Protein AF-A0A971LZ49-F1 (afdb_monomer)

Mean predicted aligned error: 7.12 Å

Sequence (59 aa):
GQGFNVSDVINDVEREGYGILGMKERIELLGGEFNIESRLTWGTKITVTVNTYSLGPKG

Structure (mmCIF, N/CA/C/O backbone):
data_AF-A0A971LZ49-F1
#
_entry.id   AF-A0A971LZ49-F1
#
loop_
_atom_site.group_PDB
_atom_site.id
_atom_site.type_symbol
_atom_site.label_atom_id
_atom_site.label_alt_id
_atom_site.label_comp_id
_atom_site.label_asym_id
_atom_site.label_entity_id
_atom_site.label_seq_id
_atom_site.pdbx_PDB_ins_code
_atom_site.Cartn_x
_atom_site.Cartn_y
_atom_site.Cartn_z
_atom_site.occupancy
_atom_site.B_iso_or_equiv
_atom_site.auth_seq_id
_atom_site.auth_comp_id
_atom_site.auth_asym_id
_atom_site.auth_atom_id
_atom_site.pdbx_PDB_model_num
ATOM 1 N N . GLY A 1 1 ? 14.328 1.052 -5.542 1.00 75.38 1 GLY A N 1
ATOM 2 C CA . GLY A 1 1 ? 13.609 -0.120 -6.097 1.00 75.38 1 GLY A CA 1
ATOM 3 C C . GLY A 1 1 ? 13.167 0.201 -7.513 1.00 75.38 1 GLY A C 1
ATOM 4 O O . GLY A 1 1 ? 13.293 1.350 -7.897 1.00 75.38 1 GLY A O 1
ATOM 5 N N . GLN A 1 2 ? 12.657 -0.751 -8.298 1.00 88.62 2 GLN A N 1
ATOM 6 C CA . GLN A 1 2 ? 12.217 -0.443 -9.675 1.00 88.62 2 GLN A CA 1
ATOM 7 C C . GLN A 1 2 ? 10.786 0.111 -9.766 1.00 88.62 2 GLN A C 1
ATOM 9 O O . GLN A 1 2 ? 10.438 0.695 -10.783 1.00 88.62 2 GLN A O 1
ATOM 14 N N . GLY A 1 3 ? 9.971 -0.022 -8.714 1.00 90.81 3 GLY A N 1
ATOM 15 C CA . GLY A 1 3 ? 8.554 0.348 -8.772 1.00 90.81 3 GLY A CA 1
ATOM 16 C C . GLY A 1 3 ? 7.756 -0.528 -9.745 1.00 90.81 3 GLY A C 1
ATOM 17 O O . GLY A 1 3 ? 8.309 -1.383 -10.434 1.00 90.81 3 GLY A O 1
ATOM 18 N N . PHE A 1 4 ? 6.444 -0.343 -9.769 1.00 90.44 4 PHE A N 1
ATOM 19 C CA . PHE A 1 4 ? 5.515 -1.038 -10.656 1.00 90.44 4 PHE A CA 1
ATOM 20 C C . PHE A 1 4 ? 4.235 -0.214 -10.806 1.00 90.44 4 PHE A C 1
ATOM 22 O O . PHE A 1 4 ? 3.989 0.725 -10.049 1.00 90.44 4 PHE A O 1
ATOM 29 N N . ASN A 1 5 ? 3.405 -0.559 -11.782 1.00 89.69 5 ASN A N 1
ATOM 30 C CA . ASN A 1 5 ? 2.077 0.020 -11.879 1.00 89.69 5 ASN A CA 1
ATOM 31 C C . ASN A 1 5 ? 1.147 -0.669 -10.872 1.00 89.69 5 ASN A C 1
ATOM 33 O O . ASN A 1 5 ? 0.931 -1.877 -10.939 1.00 89.69 5 ASN A O 1
ATOM 37 N N . VAL A 1 6 ? 0.622 0.100 -9.919 1.00 87.06 6 VAL A N 1
ATOM 38 C CA . VAL A 1 6 ? -0.235 -0.414 -8.840 1.00 87.06 6 VAL A CA 1
ATOM 39 C C . VAL A 1 6 ? -1.481 -1.104 -9.396 1.00 87.06 6 VAL A C 1
ATOM 41 O O . VAL A 1 6 ? -1.862 -2.163 -8.900 1.00 87.06 6 VAL A O 1
ATOM 44 N N . SER A 1 7 ? -2.095 -0.538 -10.435 1.00 85.56 7 SER A N 1
ATOM 45 C CA . SER A 1 7 ? -3.311 -1.082 -11.043 1.00 85.56 7 SER A CA 1
ATOM 46 C C . SER A 1 7 ? -3.077 -2.466 -11.641 1.00 85.56 7 SER A C 1
ATOM 48 O O . SER A 1 7 ? -3.926 -3.340 -11.494 1.00 85.56 7 SER A O 1
ATOM 50 N N . ASP A 1 8 ? -1.901 -2.678 -12.231 1.00 84.69 8 ASP A N 1
ATOM 51 C CA . ASP A 1 8 ? -1.515 -3.949 -12.846 1.00 84.69 8 ASP A CA 1
ATOM 52 C C . ASP A 1 8 ? -1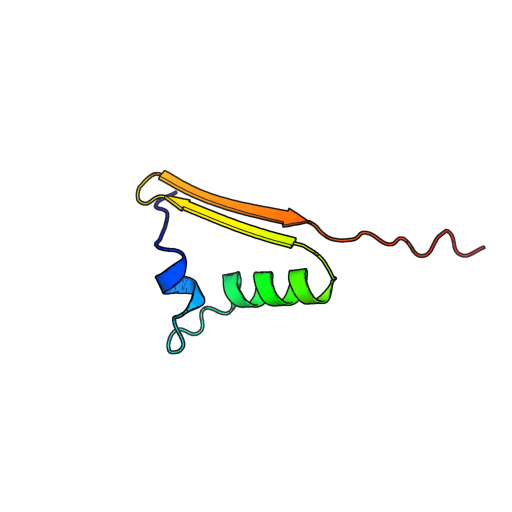.262 -5.040 -11.800 1.00 84.69 8 ASP A C 1
ATOM 54 O O . ASP A 1 8 ? -1.241 -6.207 -12.144 1.00 84.69 8 ASP A O 1
ATOM 58 N N . VAL A 1 9 ? -1.053 -4.684 -10.529 1.00 82.25 9 VAL A N 1
ATOM 59 C CA . VA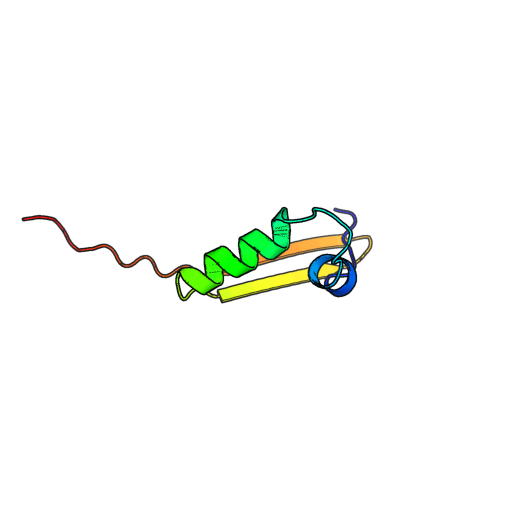L A 1 9 ? -0.856 -5.652 -9.437 1.00 82.25 9 VAL A CA 1
ATOM 60 C C . VAL A 1 9 ? -2.152 -5.930 -8.681 1.00 82.25 9 VAL A C 1
ATOM 62 O O . VAL A 1 9 ? -2.353 -7.043 -8.211 1.00 82.25 9 VAL A O 1
ATOM 65 N N . ILE A 1 10 ? -3.034 -4.935 -8.544 1.00 79.25 10 ILE A N 1
ATOM 66 C CA . ILE A 1 10 ? -4.317 -5.108 -7.845 1.00 79.25 10 ILE A CA 1
ATOM 67 C C . ILE A 1 10 ? -5.345 -5.835 -8.724 1.00 79.25 10 ILE A C 1
ATOM 69 O O . ILE A 1 10 ? -6.145 -6.601 -8.197 1.00 79.25 10 ILE A O 1
ATOM 73 N N . ASN A 1 11 ? -5.334 -5.601 -10.039 1.00 75.69 11 ASN A N 1
ATOM 74 C CA . ASN A 1 11 ? -6.344 -6.135 -10.961 1.00 75.69 11 ASN A CA 1
ATOM 75 C C . ASN A 1 11 ? -5.922 -7.432 -11.669 1.00 75.69 11 ASN A C 1
ATOM 77 O O . ASN A 1 11 ? -6.656 -7.918 -12.529 1.00 75.69 11 ASN A O 1
ATOM 81 N N . ASP A 1 12 ? -4.743 -7.969 -11.365 1.00 72.44 12 ASP A N 1
ATOM 82 C CA . ASP A 1 12 ? -4.253 -9.188 -12.001 1.00 72.44 12 ASP A CA 1
ATOM 83 C C . ASP A 1 12 ? -4.917 -10.413 -11.369 1.00 72.44 12 ASP A C 1
ATOM 85 O O . ASP A 1 12 ? -4.512 -10.894 -10.313 1.00 72.44 12 ASP A O 1
ATOM 89 N N . VAL A 1 13 ? -5.992 -10.872 -12.011 1.00 60.28 13 VAL A N 1
ATOM 90 C CA . VAL A 1 13 ? -6.794 -12.028 -11.583 1.00 60.28 13 VAL A CA 1
ATOM 91 C C . VAL A 1 13 ? -6.111 -13.356 -11.942 1.00 60.28 13 VAL A C 1
ATOM 93 O O . VAL A 1 13 ? -6.474 -14.394 -11.394 1.00 60.28 13 VAL A O 1
ATOM 96 N N . GLU A 1 14 ? -5.136 -13.342 -12.861 1.00 62.19 14 GLU A N 1
ATOM 97 C CA . GLU A 1 14 ? -4.449 -14.548 -13.343 1.00 62.19 14 GLU A CA 1
ATOM 98 C C . GLU A 1 14 ? -3.106 -14.796 -12.651 1.00 62.19 14 GLU A C 1
ATOM 100 O O . GLU A 1 14 ? -2.661 -15.943 -12.562 1.00 62.19 14 GLU A O 1
ATOM 105 N N . ARG A 1 15 ? -2.448 -13.761 -12.119 1.00 58.16 15 ARG A N 1
ATOM 106 C CA . ARG A 1 15 ? -1.275 -13.953 -11.263 1.00 58.16 15 ARG A CA 1
ATOM 107 C C . ARG A 1 15 ? -1.698 -14.243 -9.830 1.00 58.16 15 ARG A C 1
ATOM 109 O O . ARG A 1 15 ? -2.392 -13.460 -9.197 1.00 58.16 15 ARG A O 1
ATOM 116 N N . GLU A 1 16 ? -1.137 -15.315 -9.272 1.00 55.00 16 GLU A N 1
ATOM 117 C CA . GLU A 1 16 ? -1.202 -15.735 -7.858 1.00 55.00 16 GLU A CA 1
ATOM 118 C C . GLU A 1 16 ? -0.556 -14.728 -6.868 1.00 55.00 16 GLU A C 1
ATOM 120 O O . GLU A 1 16 ? -0.013 -15.092 -5.822 1.00 55.00 16 GLU A O 1
ATOM 125 N N . GLY A 1 17 ? -0.548 -13.436 -7.192 1.00 59.84 17 GLY A N 1
ATOM 126 C CA . GLY A 1 17 ? 0.075 -12.354 -6.443 1.00 59.84 17 GLY A CA 1
ATOM 127 C C . GLY A 1 17 ? -0.711 -11.952 -5.196 1.00 59.84 17 GLY A C 1
ATOM 128 O O . GLY A 1 17 ? -0.988 -10.773 -4.998 1.00 59.84 17 GLY A O 1
ATOM 129 N N . TYR A 1 18 ? -1.012 -12.896 -4.302 1.00 66.19 18 TYR A N 1
ATOM 130 C CA . TYR A 1 18 ? -1.729 -12.642 -3.043 1.00 66.19 18 TYR A CA 1
ATOM 131 C C . TYR A 1 18 ? -0.955 -11.762 -2.046 1.00 66.19 18 TYR A C 1
ATOM 133 O O . TYR A 1 18 ? -1.469 -11.435 -0.980 1.00 66.19 18 TYR A O 1
ATOM 141 N N . GLY A 1 19 ? 0.285 -11.371 -2.356 1.00 85.94 19 GLY A N 1
ATOM 142 C CA . GLY A 1 19 ? 1.122 -10.565 -1.471 1.00 85.94 19 GLY A CA 1
ATOM 143 C C . GLY A 1 19 ? 0.487 -9.215 -1.141 1.00 85.94 19 GLY A C 1
ATOM 144 O O . GLY A 1 19 ? 0.102 -8.974 -0.001 1.00 85.94 19 GLY A O 1
ATOM 145 N N . ILE A 1 20 ? 0.373 -8.322 -2.129 1.00 89.38 20 ILE A N 1
ATOM 146 C CA . ILE A 1 20 ? -0.128 -6.954 -1.904 1.00 89.38 20 ILE A CA 1
ATOM 147 C C . ILE A 1 20 ? -1.641 -6.935 -1.710 1.00 89.38 20 ILE A C 1
ATOM 149 O O . ILE A 1 20 ? -2.109 -6.272 -0.786 1.00 89.38 20 ILE A O 1
ATOM 153 N N . LEU A 1 21 ? -2.388 -7.696 -2.515 1.00 86.50 21 LEU A N 1
ATOM 154 C CA . LEU A 1 21 ? -3.837 -7.805 -2.360 1.00 86.50 21 LEU A CA 1
ATOM 155 C C . LEU A 1 21 ? -4.204 -8.380 -0.984 1.00 86.50 21 LEU A C 1
ATOM 157 O O . LEU A 1 21 ? -4.941 -7.747 -0.237 1.00 86.50 21 LEU A O 1
ATOM 161 N N . GLY A 1 22 ? -3.585 -9.491 -0.578 1.00 89.06 22 GLY A N 1
ATOM 162 C CA . GLY A 1 22 ? -3.829 -10.088 0.734 1.00 89.06 22 GLY A CA 1
ATOM 163 C C . GLY A 1 22 ? -3.302 -9.246 1.900 1.00 89.06 22 GLY A C 1
ATOM 164 O O . GLY A 1 22 ? -3.779 -9.379 3.025 1.00 89.06 22 GLY A O 1
ATOM 165 N N . MET A 1 23 ? -2.310 -8.371 1.692 1.00 91.69 23 MET A N 1
ATOM 166 C CA . MET A 1 23 ? -1.960 -7.349 2.688 1.00 91.69 23 MET A CA 1
ATOM 167 C C . MET A 1 23 ? -3.070 -6.307 2.826 1.00 91.69 23 MET A C 1
ATOM 169 O O . MET A 1 23 ? -3.467 -6.021 3.952 1.00 91.69 23 MET A O 1
ATOM 173 N N . LYS A 1 24 ? -3.587 -5.780 1.710 1.00 91.50 24 LYS A N 1
ATOM 174 C CA . LYS A 1 24 ? -4.692 -4.817 1.710 1.00 91.50 24 LYS A CA 1
ATOM 175 C C . LYS A 1 24 ? -5.914 -5.390 2.429 1.00 91.50 24 LYS A C 1
ATOM 177 O O . LYS A 1 24 ? -6.359 -4.798 3.407 1.00 91.50 24 LYS A O 1
ATOM 182 N N . GLU A 1 25 ? -6.369 -6.573 2.023 1.00 91.81 25 GLU A N 1
ATOM 183 C CA . GLU A 1 25 ? -7.530 -7.246 2.618 1.00 91.81 25 GLU A CA 1
ATOM 184 C C . GLU A 1 25 ? -7.363 -7.439 4.131 1.00 91.81 25 GLU A C 1
ATOM 186 O O . GLU A 1 25 ? -8.260 -7.116 4.903 1.00 91.81 25 GLU A O 1
ATOM 191 N N . ARG A 1 26 ? -6.196 -7.911 4.595 1.00 92.56 26 ARG A N 1
ATOM 192 C CA . ARG A 1 26 ? -5.950 -8.125 6.033 1.00 92.56 26 ARG A CA 1
ATOM 193 C C . 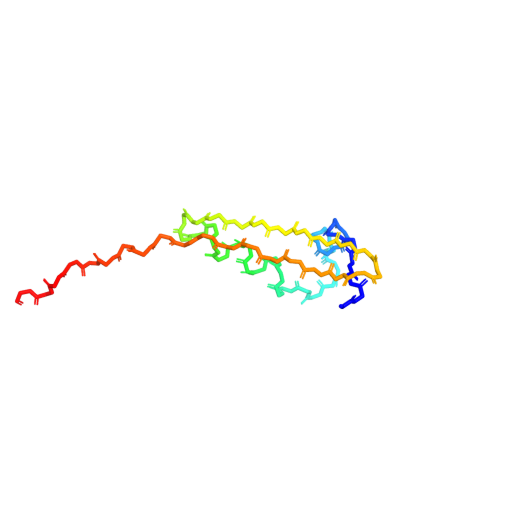ARG A 1 26 ? -5.932 -6.833 6.843 1.00 92.56 26 ARG A C 1
ATOM 195 O O . ARG A 1 26 ? -6.386 -6.840 7.982 1.00 92.56 26 ARG A O 1
ATOM 202 N N . ILE A 1 27 ? -5.399 -5.745 6.293 1.00 94.38 27 ILE A N 1
ATOM 203 C CA . ILE A 1 27 ? -5.392 -4.446 6.974 1.00 94.38 27 ILE A CA 1
ATOM 204 C C . ILE A 1 27 ? -6.813 -3.878 7.047 1.00 94.38 27 ILE A C 1
ATOM 206 O O . ILE A 1 27 ? -7.232 -3.437 8.116 1.00 94.38 27 ILE A O 1
ATOM 210 N N . GLU A 1 28 ? -7.577 -3.970 5.958 1.00 92.56 28 GLU A N 1
ATOM 211 C CA . GLU A 1 28 ? -8.985 -3.559 5.915 1.00 92.56 28 GLU A CA 1
ATOM 212 C C . GLU A 1 28 ? -9.850 -4.387 6.882 1.00 92.56 28 GLU A C 1
ATOM 214 O O . GLU A 1 28 ? -10.674 -3.826 7.603 1.00 92.56 28 GLU A O 1
ATOM 219 N N . LEU A 1 29 ? -9.610 -5.700 6.999 1.00 93.12 29 LEU A N 1
ATOM 220 C CA . LEU A 1 29 ? -10.285 -6.575 7.971 1.00 93.12 29 LEU A CA 1
ATOM 221 C C . LEU A 1 29 ? -10.036 -6.171 9.433 1.00 93.12 29 LEU A C 1
ATOM 223 O O . LEU A 1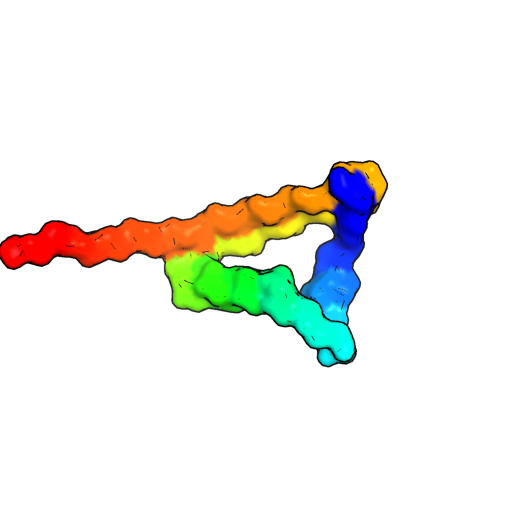 29 ? -10.882 -6.419 10.289 1.00 93.12 29 LEU A O 1
ATOM 227 N N . LEU A 1 30 ? -8.899 -5.540 9.732 1.00 92.62 30 LEU A N 1
ATOM 228 C CA . LEU A 1 30 ? -8.588 -4.998 11.060 1.00 92.62 30 LEU A CA 1
ATOM 229 C C . LEU A 1 30 ? -9.163 -3.581 11.274 1.00 92.62 30 LEU A C 1
ATOM 231 O O . LEU A 1 30 ? -8.857 -2.931 12.278 1.00 92.62 30 LEU A O 1
ATOM 235 N N . GLY A 1 31 ? -9.974 -3.081 10.334 1.00 92.44 31 GLY A N 1
ATOM 236 C CA . GLY A 1 31 ? -10.482 -1.708 10.322 1.00 92.44 31 GLY A CA 1
ATOM 237 C C . GLY A 1 31 ? -9.383 -0.664 10.112 1.00 92.44 31 GLY A C 1
ATOM 238 O O . GLY A 1 31 ? -9.543 0.483 10.524 1.00 92.44 31 GLY A O 1
ATOM 239 N N . GLY A 1 32 ? -8.242 -1.085 9.567 1.00 93.81 32 GLY A N 1
ATOM 240 C CA . GLY A 1 32 ? -7.100 -0.237 9.272 1.00 93.81 32 GLY A CA 1
ATOM 241 C C . GLY A 1 32 ? -7.183 0.425 7.898 1.00 93.81 32 GLY A C 1
ATOM 242 O O . GLY A 1 32 ? -8.131 0.230 7.141 1.00 93.81 32 GLY A O 1
ATOM 243 N N . GLU A 1 33 ? -6.139 1.175 7.555 1.00 95.94 33 GLU A N 1
ATOM 244 C CA . GLU A 1 33 ? -5.994 1.836 6.255 1.00 95.94 33 GLU A CA 1
ATOM 245 C C . GLU A 1 33 ? -4.758 1.312 5.526 1.00 95.94 33 GLU A C 1
ATOM 247 O O . GLU A 1 33 ? -3.699 1.126 6.130 1.00 95.94 33 GLU A O 1
ATOM 252 N N . PHE A 1 34 ? -4.873 1.107 4.214 1.00 94.69 34 PHE A N 1
ATOM 253 C CA . PHE A 1 34 ? -3.785 0.641 3.359 1.00 94.69 34 PHE A CA 1
ATOM 254 C C . PHE A 1 34 ? -3.601 1.596 2.178 1.00 94.69 34 PHE A C 1
ATOM 256 O O . PHE A 1 34 ? -4.498 1.739 1.349 1.00 94.69 34 PHE A O 1
ATOM 263 N N . ASN A 1 35 ? -2.426 2.220 2.065 1.00 95.62 35 ASN A N 1
ATOM 264 C CA . ASN A 1 35 ? -2.077 3.091 0.945 1.00 95.62 35 ASN A CA 1
ATOM 265 C C . ASN A 1 35 ? -0.774 2.642 0.276 1.00 95.62 35 ASN A C 1
ATOM 267 O O . ASN A 1 35 ? 0.208 2.312 0.947 1.00 95.62 35 ASN A O 1
ATOM 271 N N . ILE A 1 36 ? -0.747 2.679 -1.055 1.00 93.81 36 ILE A N 1
ATOM 272 C CA . ILE A 1 36 ? 0.416 2.301 -1.853 1.00 93.81 36 ILE A CA 1
ATOM 273 C C . ILE A 1 36 ? 0.730 3.368 -2.896 1.00 93.81 36 ILE A C 1
ATOM 275 O O . ILE A 1 36 ? -0.102 3.751 -3.712 1.00 93.81 36 ILE A O 1
ATOM 279 N N . GLU A 1 37 ? 1.980 3.808 -2.895 1.00 94.88 37 GLU A N 1
ATOM 280 C CA . GLU A 1 37 ? 2.529 4.738 -3.869 1.00 94.88 37 GLU A CA 1
ATOM 281 C C . GLU A 1 37 ? 3.708 4.055 -4.554 1.00 94.88 37 GLU A C 1
ATOM 283 O O . GLU A 1 37 ? 4.737 3.787 -3.932 1.00 94.88 37 GLU A O 1
ATOM 288 N N . SER A 1 38 ? 3.576 3.758 -5.844 1.00 94.75 38 SER A N 1
ATOM 289 C CA . SER A 1 38 ? 4.675 3.207 -6.631 1.00 94.75 38 SER A CA 1
ATOM 290 C C . SER A 1 38 ? 5.009 4.1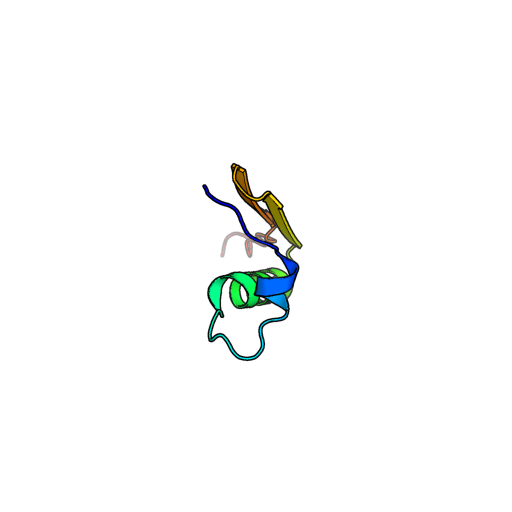17 -7.801 1.00 94.75 38 SER A C 1
ATOM 292 O O . SER A 1 38 ? 4.124 4.646 -8.472 1.00 94.75 38 SER A O 1
ATOM 294 N N . ARG A 1 39 ? 6.306 4.324 -8.029 1.00 95.69 39 ARG A N 1
ATOM 295 C CA . ARG A 1 39 ? 6.834 5.070 -9.169 1.00 95.69 39 ARG A CA 1
ATOM 296 C C . ARG A 1 39 ? 7.874 4.219 -9.878 1.00 95.69 39 ARG A C 1
ATOM 298 O O . ARG A 1 39 ? 8.874 3.820 -9.271 1.00 95.69 39 ARG A O 1
ATOM 305 N N . LEU A 1 40 ? 7.638 3.973 -11.166 1.00 94.00 40 LEU A N 1
ATOM 306 C CA . LEU A 1 40 ? 8.570 3.258 -12.034 1.00 94.00 40 LEU A CA 1
ATOM 307 C C . LEU A 1 40 ? 9.961 3.890 -11.959 1.00 94.00 40 LEU A C 1
ATOM 309 O O . LEU A 1 40 ? 10.099 5.110 -11.898 1.00 94.00 40 LEU A O 1
ATOM 313 N N . THR A 1 41 ? 10.988 3.049 -11.961 1.00 93.88 41 THR A N 1
ATOM 314 C CA . THR A 1 41 ? 12.417 3.372 -11.823 1.00 93.88 41 THR A CA 1
ATOM 315 C C . THR A 1 41 ? 12.843 4.026 -10.501 1.00 93.88 41 THR A C 1
ATOM 317 O O . THR A 1 41 ? 14.034 4.256 -10.304 1.00 93.88 41 THR A O 1
ATOM 320 N N . TRP A 1 42 ? 11.923 4.267 -9.558 1.00 94.75 42 TRP A N 1
ATOM 321 C CA . TRP A 1 42 ? 12.233 4.898 -8.267 1.00 94.75 42 TRP A CA 1
ATOM 322 C C . TRP A 1 42 ? 12.000 3.952 -7.085 1.00 94.75 42 TRP A C 1
ATOM 324 O O . TRP A 1 42 ? 12.887 3.717 -6.253 1.00 94.75 42 TRP A O 1
ATOM 334 N N . GLY A 1 43 ? 10.824 3.330 -7.034 1.00 95.12 43 GLY A N 1
ATOM 335 C CA . GLY A 1 43 ? 10.478 2.372 -5.994 1.00 95.12 43 GLY A CA 1
ATOM 336 C C . GLY A 1 43 ? 9.013 2.412 -5.596 1.00 95.12 43 GLY A C 1
ATOM 337 O O . GLY A 1 43 ? 8.175 3.003 -6.271 1.00 95.12 43 GLY A O 1
ATOM 338 N N . THR A 1 44 ? 8.729 1.757 -4.475 1.00 94.75 44 THR A N 1
ATOM 339 C CA . THR A 1 44 ? 7.385 1.625 -3.916 1.00 94.75 44 THR A CA 1
ATOM 340 C C . THR A 1 44 ? 7.429 1.977 -2.440 1.00 94.75 44 THR A C 1
ATOM 342 O O . THR A 1 44 ? 8.316 1.519 -1.719 1.00 94.75 44 THR A O 1
ATOM 345 N N . LYS A 1 45 ? 6.458 2.769 -1.996 1.00 96.00 45 LYS A N 1
ATOM 346 C CA . LYS A 1 45 ? 6.169 3.055 -0.599 1.00 96.00 45 LYS A CA 1
ATOM 347 C C . LYS A 1 45 ? 4.796 2.481 -0.269 1.00 96.00 45 LYS A C 1
ATOM 349 O O . LYS A 1 45 ? 3.829 2.739 -0.980 1.00 96.00 45 LYS A O 1
ATOM 354 N N . ILE A 1 46 ? 4.730 1.710 0.810 1.00 94.31 46 ILE A N 1
ATOM 355 C CA . ILE A 1 46 ? 3.479 1.200 1.371 1.00 94.31 46 ILE A CA 1
ATOM 356 C C . ILE A 1 46 ? 3.338 1.810 2.760 1.00 94.31 46 ILE A C 1
ATOM 358 O O . ILE A 1 46 ? 4.270 1.743 3.562 1.00 94.31 46 ILE A O 1
ATOM 362 N N . THR A 1 47 ? 2.186 2.410 3.024 1.00 97.31 47 THR A N 1
ATOM 363 C CA . THR A 1 47 ? 1.819 2.961 4.326 1.00 97.31 47 THR A CA 1
ATOM 364 C C . THR A 1 47 ? 0.610 2.188 4.828 1.00 97.31 47 THR A C 1
ATOM 366 O O . THR A 1 47 ? -0.371 2.047 4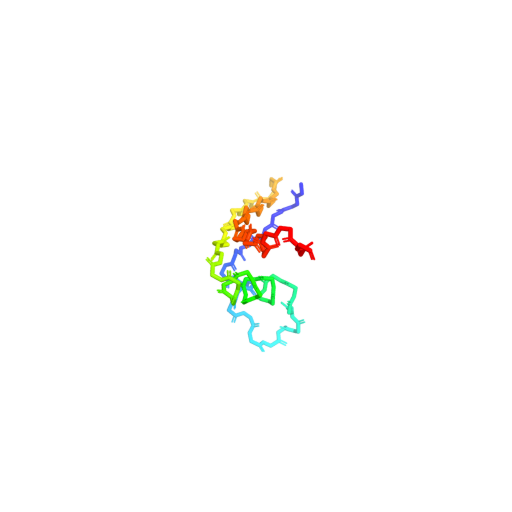.098 1.00 97.31 47 THR A O 1
ATOM 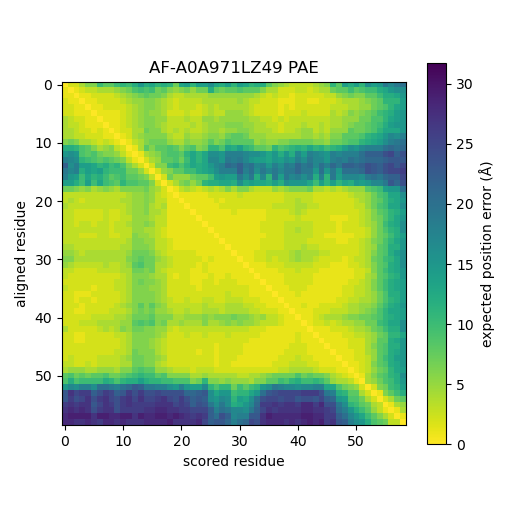369 N N . VAL A 1 48 ? 0.682 1.687 6.060 1.00 95.88 48 VAL A N 1
ATOM 370 C CA . VAL A 1 48 ? -0.427 0.975 6.700 1.00 95.88 48 VAL A CA 1
ATOM 371 C C . VAL A 1 48 ? -0.736 1.590 8.057 1.00 95.88 48 VAL A C 1
ATOM 373 O O . VAL A 1 48 ? 0.178 1.920 8.813 1.00 95.88 48 VAL A O 1
ATOM 376 N N . THR A 1 49 ? -2.019 1.696 8.367 1.00 95.75 49 THR A N 1
ATOM 377 C CA . THR A 1 49 ? -2.534 2.051 9.689 1.00 95.75 49 THR A CA 1
ATOM 378 C C . THR A 1 49 ? -3.281 0.842 10.222 1.00 95.75 49 THR A C 1
ATOM 380 O O . THR A 1 49 ? -4.117 0.283 9.521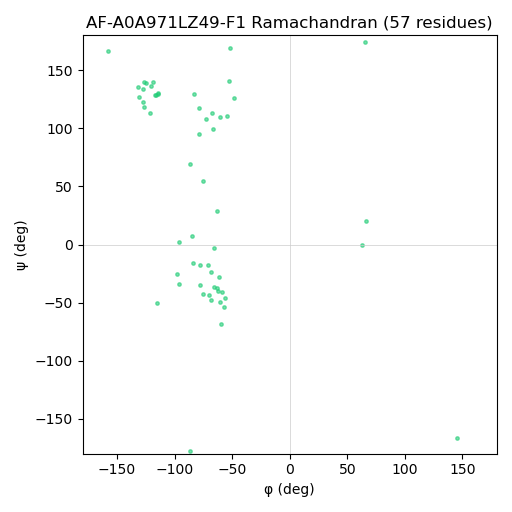 1.00 95.75 49 THR A O 1
ATOM 383 N N . VAL A 1 50 ? -2.990 0.427 11.452 1.00 92.19 50 VAL A N 1
ATOM 384 C CA . VAL A 1 50 ? -3.687 -0.684 12.111 1.00 92.19 50 VAL A CA 1
ATOM 385 C C . VAL A 1 50 ? -4.187 -0.207 13.460 1.00 92.19 50 VAL A C 1
ATOM 387 O O . VAL A 1 50 ? -3.434 0.399 14.223 1.00 92.19 50 VAL A O 1
ATOM 390 N N . ASN A 1 51 ? -5.444 -0.514 13.771 1.00 85.31 51 ASN A N 1
ATOM 391 C CA . ASN A 1 51 ? -6.008 -0.220 15.078 1.00 85.31 51 ASN A CA 1
ATOM 392 C C . ASN A 1 51 ? -5.427 -1.181 16.113 1.00 85.31 51 ASN A C 1
ATOM 394 O O . ASN A 1 51 ? -5.769 -2.362 16.162 1.00 85.31 51 ASN A O 1
ATOM 398 N N . THR A 1 52 ? -4.554 -0.676 16.975 1.00 78.31 52 THR A N 1
ATOM 399 C CA . THR A 1 52 ? -4.041 -1.429 18.117 1.00 78.31 52 THR A CA 1
ATOM 400 C C . THR A 1 52 ? -4.998 -1.262 19.292 1.00 78.31 52 THR A C 1
ATOM 402 O O . THR A 1 52 ? -4.679 -0.580 20.266 1.00 78.31 52 THR A O 1
ATOM 405 N N . TYR A 1 53 ? -6.199 -1.840 19.219 1.00 68.31 53 TYR A N 1
ATOM 406 C CA . TYR A 1 53 ? -6.989 -1.997 20.438 1.00 68.31 53 TYR A CA 1
ATOM 407 C C . TYR A 1 53 ? -6.249 -2.992 21.332 1.00 68.31 53 TYR A C 1
ATOM 409 O O . TYR A 1 53 ? -6.323 -4.205 21.136 1.00 68.31 53 TYR A O 1
ATOM 417 N N . SER A 1 54 ? -5.502 -2.489 22.313 1.00 60.88 54 SER A N 1
ATOM 418 C CA . SER A 1 54 ? -5.163 -3.299 23.468 1.00 60.88 54 SER A CA 1
ATOM 419 C C . SER A 1 54 ? -6.470 -3.526 24.218 1.00 60.88 54 SER A C 1
ATOM 421 O O . SER A 1 54 ? -7.067 -2.596 24.760 1.00 60.88 54 SER A O 1
ATOM 423 N N . LEU A 1 55 ? -6.945 -4.773 24.256 1.00 60.31 55 LEU A N 1
ATOM 424 C CA . LEU A 1 55 ? -7.750 -5.178 25.401 1.00 60.31 55 LEU A CA 1
ATOM 425 C C . LEU A 1 55 ? -6.865 -4.855 26.610 1.00 60.31 55 LEU A C 1
ATOM 427 O O . LEU A 1 55 ? -5.772 -5.412 26.730 1.00 60.31 55 LEU A O 1
ATOM 431 N N . GLY A 1 56 ? -7.268 -3.839 27.380 1.00 58.97 56 GLY A N 1
ATOM 432 C CA . GLY A 1 56 ? -6.520 -3.311 28.519 1.00 58.97 56 GLY A CA 1
ATOM 433 C C . GLY A 1 56 ? -6.111 -4.417 29.497 1.00 58.97 56 GLY A C 1
ATOM 434 O O . GLY A 1 56 ? -6.566 -5.555 29.361 1.00 58.97 56 GLY A O 1
ATOM 435 N N . PRO A 1 57 ? -5.230 -4.109 30.466 1.00 58.66 57 PRO A N 1
ATOM 436 C CA . PRO A 1 57 ? -4.594 -5.122 31.299 1.00 58.66 57 PRO A CA 1
ATOM 437 C C . PRO A 1 57 ? -5.642 -6.091 31.846 1.00 58.66 57 PRO A C 1
ATOM 439 O O . PRO A 1 57 ? -6.641 -5.665 32.428 1.00 58.66 57 PRO A O 1
ATOM 442 N N . LYS A 1 58 ? -5.428 -7.395 31.621 1.00 58.34 58 LYS A N 1
ATOM 443 C CA . LYS A 1 58 ? -6.159 -8.415 32.368 1.00 58.34 58 LYS A CA 1
ATOM 444 C C . LYS A 1 58 ? -5.794 -8.188 33.831 1.00 58.34 58 LYS A C 1
ATOM 446 O O . LYS A 1 58 ? -4.625 -8.340 34.182 1.00 58.34 58 LYS A O 1
ATOM 451 N N . GLY A 1 59 ? -6.770 -7.697 34.595 1.00 54.44 59 GLY A N 1
ATOM 452 C CA . GLY A 1 59 ? -6.681 -7.606 36.050 1.00 54.44 59 GLY A CA 1
ATOM 453 C C . GLY A 1 59 ? -6.395 -8.957 36.683 1.00 54.44 59 GLY A C 1
ATOM 454 O O . GLY A 1 59 ? -6.605 -9.993 36.005 1.00 54.44 59 GLY A O 1
#

Foldseek 3Di:
DQWDDPCCLCVPPPDPNCPQVVVQVVLVVQVKDWDKDTDGHPGIDIDIGGDPPDPPDPD

Radius of gyration: 15.0 Å; Cα contacts (8 Å, |Δi|>4): 74; chains: 1; bounding box: 24×21×49 Å

Nearest PDB structures (foldseek):
  7eat-assembly1_B  TM=7.397E-01  e=2.995E-01  Homo sapiens
  5idm-assembly2_B  TM=7.328E-01  e=3.413E-01  Caulobacter vibrioides
  7ebb-assembly1_A  TM=7.379E-01  e=4.731E-01  Homo sapiens
  8vc9-assembly3_F  TM=7.433E-01  e=5.392E-01  Leptospira interrogans serovar Copenhageni
  8oyz-assembly1_B  TM=6.401E-01  e=4.152E-01  Thermotoga maritima

Solvent-accessible surface area (backbone atoms only — not comparable to full-atom values): 3673 Å² total; per-residue (Å²): 88,55,40,50,63,66,66,69,57,71,68,42,84,85,57,91,57,55,64,65,51,50,48,42,53,55,32,47,74,56,73,25,46,72,48,78,51,53,38,69,76,56,17,69,50,77,50,76,44,74,68,81,77,68,80,66,83,83,125

pLDDT: mean 83.62, std 13.7, range [54.44, 97.31]

Secondary structure (D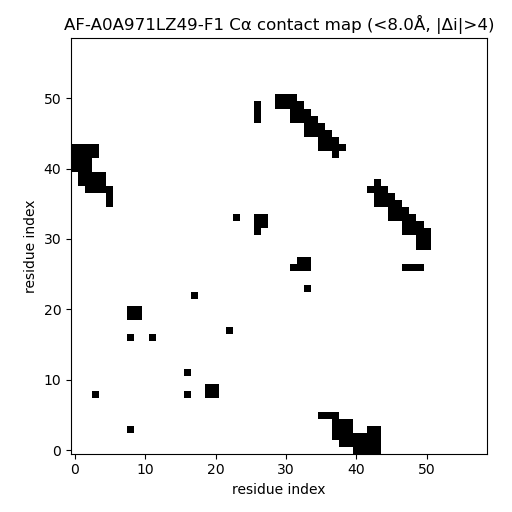SSP, 8-state):
-----HHHHHS-SSS--HHHHHHHHHHHHTT-EEEEEEETTTEEEEEEE----------